Protein AF-A0A497NVY1-F1 (afdb_monomer)

Mean predicted aligned error: 3.34 Å

Secondary structure (DSSP, 8-state):
--SSTTSS----TT-HHHHHHHHHHHTT--THHHHHHHHHHHS-HHHHHHHHHHHHHHTT-

Sequence (61 aa):
PEVVGDAGFYVPYNDPKATAEAIRKALKSDKGMKARERIKKYFSIKIRERMIINEILNLFA

Foldseek 3Di:
DDLCPPLADDDDPPDVVSVVVRVVVVVVDPSPVVNVVCCVVPVDPVVVVVVVVVVVVVVVD

pLDDT: mean 96.11, std 3.15, range [77.44, 98.69]

Radius of gyration: 16.96 Å; Cα contacts (8 Å, |Δi|>4): 23; chains: 1; bounding box: 30×22×48 Å

Solvent-accessible surface area (backbone atoms only — not comparable to full-atom values): 3812 Å² total; per-residue (Å²): 133,72,88,55,70,94,36,60,80,88,62,68,86,96,37,70,67,56,44,54,51,49,51,60,51,53,78,75,51,77,40,65,61,54,35,55,53,47,43,60,73,77,63,34,65,71,59,52,50,52,52,52,52,51,54,57,51,61,76,77,108

Structure (mmCIF, N/CA/C/O backbone):
data_AF-A0A497NVY1-F1
#
_entry.id   AF-A0A497NVY1-F1
#
loop_
_atom_site.group_PDB
_atom_site.id
_atom_site.type_symbol
_atom_site.label_atom_id
_atom_site.label_alt_id
_atom_site.label_comp_id
_atom_site.label_asym_id
_atom_site.label_entity_id
_atom_site.label_seq_id
_atom_site.pdbx_PDB_ins_code
_atom_site.Cartn_x
_atom_site.Cartn_y
_atom_site.Cartn_z
_atom_site.occupancy
_atom_site.B_iso_or_equiv
_atom_site.auth_seq_id
_atom_site.auth_comp_id
_atom_site.auth_asym_id
_atom_site.auth_atom_id
_atom_site.pdbx_PDB_model_num
ATOM 1 N N . PRO A 1 1 ? -0.332 -5.086 -10.025 1.00 86.62 1 PRO A N 1
ATOM 2 C CA . PRO A 1 1 ? -0.885 -5.203 -8.652 1.00 86.62 1 PRO A CA 1
ATOM 3 C C . PRO A 1 1 ? -1.266 -3.806 -8.156 1.00 86.62 1 PRO A C 1
ATOM 5 O O . PRO A 1 1 ? -0.596 -2.853 -8.539 1.00 86.62 1 PRO A O 1
ATOM 8 N N . GLU A 1 2 ? -2.319 -3.675 -7.348 1.00 93.81 2 GLU A N 1
ATOM 9 C CA . GLU A 1 2 ? -2.669 -2.393 -6.714 1.00 93.81 2 GLU A CA 1
ATOM 10 C C . GLU A 1 2 ? -1.682 -2.108 -5.548 1.00 93.81 2 GLU A C 1
ATOM 12 O O . GLU A 1 2 ? -1.166 -3.050 -4.929 1.00 93.81 2 GLU A O 1
ATOM 17 N N . VAL A 1 3 ? -1.339 -0.835 -5.302 1.00 94.19 3 VAL A N 1
ATOM 18 C CA . VAL A 1 3 ? -0.298 -0.416 -4.343 1.00 94.19 3 VAL A CA 1
ATOM 19 C C . VAL A 1 3 ? -0.636 -0.801 -2.899 1.00 94.19 3 VAL A C 1
ATOM 21 O O . VAL A 1 3 ? 0.141 -1.515 -2.261 1.00 94.19 3 VAL A O 1
ATOM 24 N N . VAL A 1 4 ? -1.783 -0.352 -2.390 1.00 95.12 4 VAL A N 1
ATOM 25 C CA . VAL A 1 4 ? -2.223 -0.526 -1.000 1.00 95.12 4 VAL A CA 1
ATOM 26 C C . VAL A 1 4 ? -2.580 -1.986 -0.693 1.00 95.12 4 VAL A C 1
ATOM 28 O O . VAL A 1 4 ? -2.167 -2.530 0.333 1.00 95.12 4 VAL A O 1
ATOM 31 N N . GLY A 1 5 ? -3.313 -2.644 -1.586 1.00 94.62 5 GLY A N 1
ATOM 32 C CA . GLY A 1 5 ? -3.787 -4.016 -1.485 1.00 94.62 5 GLY A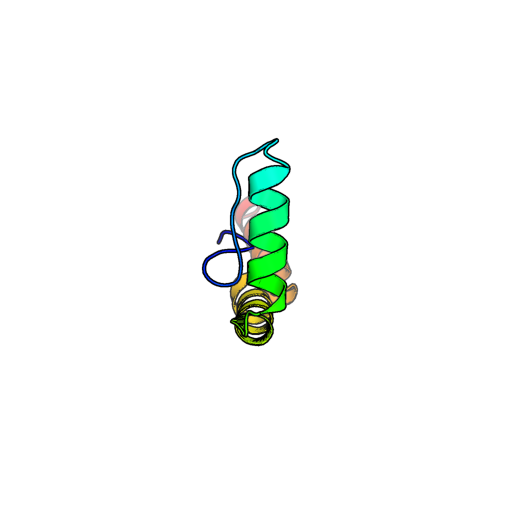 CA 1
ATOM 33 C C . GLY A 1 5 ? -4.403 -4.318 -0.124 1.00 94.62 5 GLY A C 1
ATOM 34 O O . GLY A 1 5 ? -5.262 -3.601 0.375 1.00 94.62 5 GLY A O 1
ATOM 35 N N . ASP A 1 6 ? -3.917 -5.385 0.493 1.00 94.00 6 ASP A N 1
ATOM 36 C CA . ASP A 1 6 ? -4.290 -5.866 1.821 1.00 94.00 6 ASP A CA 1
ATOM 37 C C . ASP A 1 6 ? -3.370 -5.340 2.943 1.00 94.00 6 ASP A C 1
ATOM 39 O O . ASP A 1 6 ? -3.386 -5.859 4.067 1.00 94.00 6 ASP A O 1
ATOM 43 N N . ALA A 1 7 ? -2.530 -4.350 2.630 1.00 96.44 7 ALA A N 1
ATOM 44 C CA . ALA A 1 7 ? -1.520 -3.788 3.520 1.00 96.44 7 ALA A CA 1
ATOM 45 C C . ALA A 1 7 ? -1.854 -2.368 4.012 1.00 96.44 7 ALA A C 1
ATOM 47 O O . ALA A 1 7 ? -1.086 -1.800 4.786 1.00 96.44 7 ALA A O 1
ATOM 48 N N . GLY A 1 8 ? -3.004 -1.807 3.627 1.00 96.00 8 GLY A N 1
ATOM 49 C CA . GLY A 1 8 ? -3.468 -0.511 4.123 1.00 96.00 8 GLY A CA 1
ATOM 50 C C . GLY A 1 8 ? -4.987 -0.410 4.219 1.00 96.00 8 GLY A C 1
ATOM 51 O O . GLY A 1 8 ? -5.666 -1.397 4.505 1.00 96.00 8 GLY A O 1
ATOM 52 N N . PHE A 1 9 ? -5.503 0.806 4.054 1.00 97.12 9 PHE A N 1
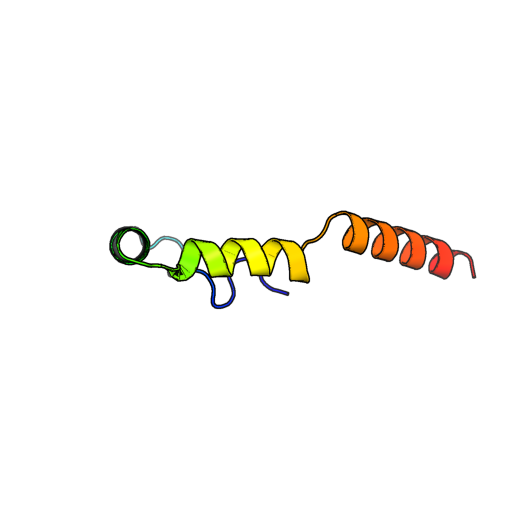ATOM 53 C CA . PHE A 1 9 ? -6.914 1.134 4.226 1.00 97.12 9 PHE A CA 1
ATOM 54 C C . PHE A 1 9 ? -7.376 1.977 3.043 1.00 97.12 9 PHE A C 1
ATOM 56 O O . PHE A 1 9 ? -6.728 2.966 2.708 1.00 97.12 9 PHE A O 1
ATOM 63 N N . TYR A 1 10 ? -8.499 1.597 2.444 1.00 96.88 10 TYR A N 1
ATOM 64 C CA . TYR A 1 10 ? -9.171 2.413 1.441 1.00 96.88 10 TYR A CA 1
ATOM 65 C C . TYR A 1 10 ? -10.277 3.221 2.086 1.00 96.88 10 TYR A C 1
ATOM 67 O O . TYR A 1 10 ? -10.913 2.777 3.045 1.00 96.88 10 TYR A O 1
ATOM 75 N N . VAL A 1 11 ? -10.517 4.391 1.515 1.00 98.00 11 VAL A N 1
ATOM 76 C CA . VAL A 1 11 ? -11.610 5.281 1.882 1.00 98.00 11 VAL A CA 1
ATOM 77 C C . VAL A 1 11 ? -12.280 5.787 0.607 1.00 98.00 11 VAL A C 1
ATOM 79 O O . VAL A 1 11 ? -11.611 5.862 -0.430 1.00 98.00 11 VAL A O 1
ATOM 82 N N . PRO A 1 12 ? -13.582 6.115 0.649 1.00 98.31 12 PRO A N 1
ATOM 83 C CA . PRO A 1 12 ? -14.246 6.767 -0.467 1.00 98.31 12 PRO A CA 1
ATOM 84 C C . PRO A 1 12 ? -13.539 8.065 -0.857 1.00 98.31 12 PRO A C 1
ATOM 86 O O . PRO A 1 12 ? -12.979 8.776 -0.019 1.00 98.31 12 PRO A O 1
ATOM 89 N N . TYR A 1 13 ? -13.581 8.380 -2.148 1.00 97.62 13 TYR A N 1
ATOM 90 C CA . TYR A 1 13 ? -13.054 9.641 -2.647 1.00 97.62 13 TYR A CA 1
ATOM 91 C C . TYR A 1 13 ? -13.818 10.824 -2.037 1.00 97.62 13 TYR A C 1
ATOM 93 O O . TYR A 1 13 ? -15.042 10.790 -1.941 1.00 97.62 13 TYR A O 1
ATOM 101 N N . ASN A 1 14 ? -13.087 11.876 -1.662 1.00 97.62 14 ASN A N 1
ATOM 102 C CA . ASN A 1 14 ? -13.633 13.109 -1.089 1.00 97.62 14 ASN A CA 1
ATOM 103 C C . ASN A 1 14 ? -14.493 12.908 0.179 1.00 97.62 14 ASN A C 1
ATOM 105 O O . ASN A 1 14 ? -15.443 13.654 0.411 1.00 97.62 14 ASN A O 1
ATOM 109 N N . ASP A 1 15 ? -14.148 11.924 1.017 1.00 98.56 15 ASP A N 1
ATOM 110 C CA . ASP A 1 15 ? -14.746 11.745 2.344 1.00 98.56 15 ASP A CA 1
ATOM 111 C C . ASP A 1 15 ? -13.715 12.009 3.462 1.00 98.56 15 ASP A C 1
ATOM 113 O O . ASP A 1 15 ? -12.966 11.109 3.877 1.00 98.56 15 ASP A O 1
ATOM 117 N N . PRO A 1 16 ? -13.657 13.248 3.989 1.00 98.44 16 PRO A N 1
ATOM 118 C CA . PRO A 1 16 ? -12.749 13.597 5.077 1.00 98.44 16 PRO A CA 1
ATOM 119 C C . PRO A 1 16 ? -13.020 12.825 6.374 1.00 98.44 16 PRO A C 1
ATOM 121 O O . PRO A 1 16 ? -12.081 12.542 7.120 1.00 98.44 16 PRO A O 1
ATOM 124 N N . LYS A 1 17 ? -14.280 12.458 6.652 1.00 98.69 17 LYS A N 1
ATOM 125 C CA . LYS A 1 17 ? -14.645 11.745 7.885 1.00 98.69 17 LYS A CA 1
ATOM 126 C C . LYS A 1 17 ? -14.144 10.305 7.829 1.00 98.69 17 LYS A C 1
ATOM 128 O O . LYS A 1 17 ? -13.443 9.875 8.745 1.00 98.69 17 LYS A O 1
ATOM 133 N N . ALA A 1 18 ? -14.398 9.601 6.724 1.00 98.62 18 ALA A N 1
ATOM 134 C CA . ALA A 1 18 ? -13.855 8.261 6.505 1.00 98.62 18 ALA A CA 1
ATOM 135 C C . ALA A 1 18 ? -12.316 8.264 6.509 1.00 98.62 18 ALA A C 1
ATOM 137 O O . ALA A 1 18 ? -11.694 7.367 7.083 1.00 98.62 18 ALA A O 1
ATOM 138 N N . THR A 1 19 ? -11.696 9.303 5.937 1.00 98.44 19 THR A N 1
ATOM 139 C CA . THR A 1 19 ? -10.236 9.486 5.956 1.00 98.44 19 THR A CA 1
ATOM 140 C C . THR A 1 19 ? -9.699 9.607 7.384 1.00 98.44 19 THR A C 1
ATOM 142 O O . THR A 1 19 ? -8.771 8.883 7.754 1.00 98.44 19 THR A O 1
ATOM 145 N N . ALA A 1 20 ? -10.304 10.455 8.222 1.00 98.69 20 ALA A N 1
ATOM 146 C CA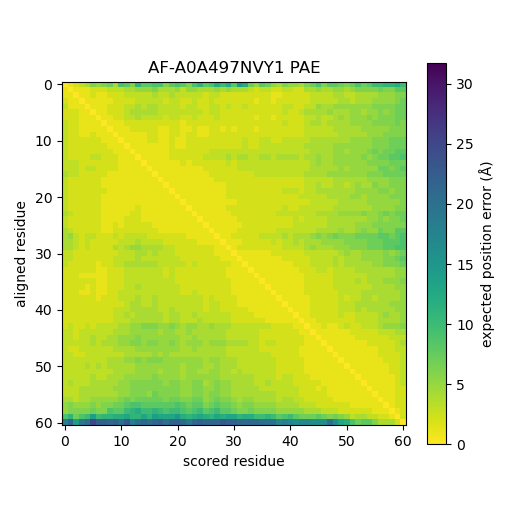 . ALA A 1 20 ? -9.906 10.610 9.622 1.00 98.69 20 ALA A CA 1
ATOM 147 C C . ALA A 1 20 ? -10.043 9.294 10.411 1.00 98.69 20 ALA A C 1
ATOM 149 O O . ALA A 1 20 ? -9.153 8.919 11.184 1.00 98.69 20 ALA A O 1
ATOM 150 N N . GLU A 1 21 ? -11.121 8.541 10.183 1.00 98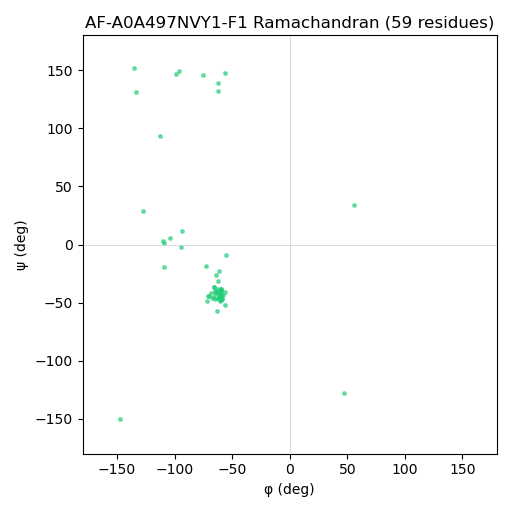.62 21 GLU A N 1
ATOM 151 C CA . GLU A 1 21 ? -11.312 7.231 10.805 1.00 98.62 21 GLU A CA 1
ATOM 152 C C . GLU A 1 21 ? -10.269 6.201 10.360 1.00 98.62 21 GLU A C 1
ATOM 154 O O . GLU A 1 21 ? -9.761 5.443 11.195 1.00 98.62 21 GLU A O 1
ATOM 159 N N . ALA A 1 22 ? -9.932 6.166 9.069 1.00 98.31 22 ALA A N 1
ATOM 160 C CA . ALA A 1 22 ? -8.911 5.274 8.533 1.00 98.31 22 ALA A CA 1
ATOM 161 C C . ALA A 1 22 ? -7.521 5.601 9.093 1.00 98.31 22 ALA A C 1
ATOM 163 O O . ALA A 1 22 ? -6.806 4.678 9.484 1.00 98.31 22 ALA A O 1
ATOM 164 N N . ILE A 1 23 ? -7.170 6.885 9.236 1.00 98.25 23 ILE A N 1
ATOM 165 C CA . ILE A 1 23 ? -5.928 7.317 9.900 1.00 98.25 23 ILE A CA 1
ATOM 166 C C . ILE A 1 23 ? -5.895 6.811 11.346 1.00 98.25 23 ILE A C 1
ATOM 168 O O . ILE A 1 23 ? -4.911 6.203 11.768 1.00 98.25 23 ILE A O 1
ATOM 172 N N . ARG A 1 24 ? -6.991 6.974 12.100 1.00 98.38 24 ARG A N 1
ATOM 173 C CA . ARG A 1 24 ? -7.082 6.478 13.483 1.00 98.38 24 ARG A CA 1
ATOM 174 C C . ARG A 1 24 ? -6.888 4.959 13.571 1.00 98.38 24 ARG A C 1
ATOM 176 O O . ARG A 1 24 ? -6.252 4.484 14.511 1.00 98.38 24 ARG A O 1
ATOM 183 N N . LYS A 1 25 ? -7.424 4.195 12.611 1.00 97.69 25 LYS A N 1
ATOM 184 C CA . LYS A 1 25 ? -7.206 2.739 12.508 1.00 97.69 25 LYS A CA 1
ATOM 185 C C . LYS A 1 25 ? -5.753 2.417 12.143 1.00 97.69 25 LYS A C 1
ATOM 187 O O . LYS A 1 25 ? -5.174 1.510 12.734 1.00 97.69 25 LYS A O 1
ATOM 192 N N . ALA A 1 26 ? -5.156 3.167 11.219 1.00 97.31 26 ALA A N 1
ATOM 193 C CA . ALA A 1 26 ? -3.778 2.973 10.777 1.00 97.31 26 ALA A CA 1
ATOM 194 C C . ALA A 1 26 ? -2.759 3.209 11.900 1.00 97.31 26 ALA A C 1
ATOM 196 O O . ALA A 1 26 ? -1.837 2.413 12.046 1.00 97.31 26 ALA A O 1
ATOM 197 N N . LEU A 1 27 ? -2.968 4.222 12.749 1.00 97.81 27 LEU A N 1
ATOM 198 C CA . LEU A 1 27 ? -2.109 4.496 13.910 1.00 97.81 27 LEU A CA 1
ATOM 199 C C . LEU A 1 27 ? -2.067 3.348 14.933 1.00 97.81 27 LEU A C 1
ATOM 201 O O . LEU A 1 27 ? -1.118 3.251 15.702 1.00 97.81 27 LEU A O 1
ATOM 205 N N . LYS A 1 28 ? -3.085 2.479 14.946 1.00 97.25 28 LYS A N 1
ATOM 206 C CA . LYS A 1 28 ? -3.184 1.311 15.838 1.00 97.25 28 LYS A CA 1
ATOM 207 C C . LYS A 1 28 ? -2.876 -0.015 15.134 1.00 97.25 28 LYS A C 1
ATOM 209 O O . LYS A 1 28 ? -3.083 -1.075 15.712 1.00 97.25 28 LYS A O 1
ATOM 214 N N . SER A 1 29 ? -2.459 0.034 13.873 1.00 96.50 29 SER A N 1
ATOM 215 C CA . SER A 1 29 ? -2.292 -1.133 13.011 1.00 96.50 29 SER A CA 1
ATOM 216 C C . SER A 1 29 ? -0.830 -1.578 12.953 1.00 96.50 29 SER A C 1
ATOM 218 O O . SER A 1 29 ? 0.082 -0.761 12.906 1.00 96.50 29 SER A O 1
ATOM 220 N N . ASP A 1 30 ? -0.609 -2.883 12.833 1.00 95.69 30 ASP A N 1
ATOM 221 C CA . ASP A 1 30 ? 0.698 -3.539 12.671 1.00 95.69 30 ASP A CA 1
ATOM 222 C C . ASP A 1 30 ? 1.082 -3.795 11.195 1.00 95.69 30 ASP A C 1
ATOM 224 O O . ASP A 1 30 ? 2.189 -4.237 10.882 1.00 95.69 30 ASP A O 1
ATOM 228 N N . LYS A 1 31 ? 0.192 -3.450 10.254 1.00 96.44 31 LYS A N 1
ATOM 229 C CA . LYS A 1 31 ? 0.365 -3.632 8.797 1.00 96.44 31 LYS A CA 1
ATOM 230 C C . LYS A 1 31 ? 1.619 -2.997 8.174 1.00 96.44 31 LYS A C 1
ATOM 232 O O . LYS A 1 31 ? 1.911 -3.277 7.012 1.00 96.44 31 LYS A O 1
ATOM 237 N N . GLY A 1 32 ? 2.388 -2.183 8.900 1.00 95.69 32 GLY A N 1
ATOM 238 C CA . GLY A 1 32 ? 3.597 -1.533 8.381 1.00 95.69 32 GLY A CA 1
ATOM 239 C C . GLY A 1 32 ? 4.637 -2.514 7.824 1.00 95.69 32 GLY A C 1
ATOM 240 O O . GLY A 1 32 ? 5.207 -2.267 6.760 1.00 95.69 32 GLY A O 1
ATOM 241 N N . MET A 1 33 ? 4.853 -3.657 8.486 1.00 96.25 33 MET A N 1
ATOM 242 C CA . MET A 1 33 ? 5.765 -4.694 7.981 1.00 96.25 33 MET A CA 1
ATOM 243 C C . MET A 1 33 ? 5.237 -5.311 6.680 1.00 96.25 33 MET A C 1
ATOM 245 O O . MET A 1 33 ? 5.965 -5.409 5.692 1.00 96.25 33 MET A O 1
ATOM 249 N N . LYS A 1 34 ? 3.942 -5.639 6.649 1.00 96.38 34 LYS A N 1
ATOM 250 C CA . LYS A 1 34 ? 3.264 -6.188 5.471 1.00 96.38 34 LYS A CA 1
ATOM 251 C C . LYS A 1 34 ? 3.334 -5.237 4.272 1.00 96.38 34 LYS A C 1
ATOM 253 O O . LYS A 1 34 ? 3.583 -5.684 3.155 1.00 96.38 34 LYS A O 1
ATOM 258 N N . ALA A 1 35 ? 3.184 -3.931 4.502 1.00 97.06 35 ALA A N 1
ATOM 259 C CA . ALA A 1 35 ? 3.331 -2.912 3.465 1.00 97.06 35 ALA A CA 1
ATOM 260 C C . ALA A 1 35 ? 4.748 -2.905 2.866 1.00 97.06 35 ALA A C 1
ATOM 262 O O . ALA A 1 35 ? 4.894 -2.917 1.644 1.00 97.06 35 ALA A O 1
ATOM 263 N N . ARG A 1 36 ? 5.797 -2.967 3.700 1.00 96.25 36 ARG A N 1
ATOM 264 C CA . ARG A 1 36 ? 7.194 -3.020 3.222 1.00 96.25 36 ARG A CA 1
ATOM 265 C C . ARG A 1 36 ? 7.467 -4.260 2.375 1.00 96.25 36 ARG A C 1
ATOM 267 O O . ARG A 1 36 ? 8.037 -4.141 1.291 1.00 96.25 36 ARG A O 1
ATOM 274 N N . GLU A 1 37 ? 7.037 -5.431 2.836 1.00 95.88 37 GLU A N 1
ATOM 275 C CA . GLU A 1 37 ? 7.231 -6.684 2.097 1.00 95.88 37 GLU A CA 1
ATOM 276 C C . GLU A 1 37 ?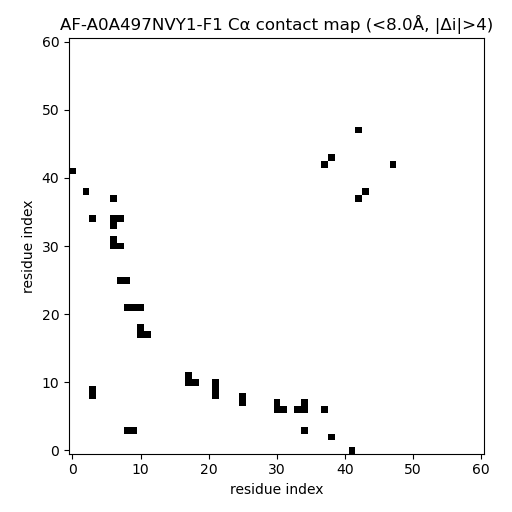 6.449 -6.701 0.778 1.00 95.88 37 GLU A C 1
ATOM 278 O O . GLU A 1 37 ? 6.967 -7.142 -0.250 1.00 95.88 37 GLU A O 1
ATOM 283 N N . ARG A 1 38 ? 5.246 -6.115 0.754 1.00 95.56 38 ARG A N 1
ATOM 284 C CA . ARG A 1 38 ? 4.465 -5.936 -0.476 1.00 95.56 38 ARG A CA 1
ATOM 285 C C . ARG A 1 38 ? 5.211 -5.093 -1.514 1.00 95.56 38 ARG A C 1
ATOM 287 O O . ARG A 1 38 ? 5.283 -5.502 -2.673 1.00 95.56 38 ARG A O 1
ATOM 294 N N . ILE A 1 39 ? 5.779 -3.951 -1.114 1.00 95.38 39 ILE A N 1
ATOM 295 C CA . ILE A 1 39 ? 6.542 -3.078 -2.022 1.00 95.38 39 ILE A CA 1
ATOM 296 C C . ILE A 1 39 ? 7.746 -3.816 -2.607 1.00 95.38 39 ILE A C 1
ATOM 298 O O . ILE A 1 39 ? 7.923 -3.816 -3.825 1.00 95.38 39 ILE A O 1
ATOM 302 N N . LYS A 1 40 ? 8.526 -4.513 -1.774 1.00 94.31 40 LYS A N 1
ATOM 303 C CA . LYS A 1 40 ? 9.669 -5.307 -2.249 1.00 94.31 40 LYS A CA 1
ATOM 304 C C . LYS A 1 40 ? 9.245 -6.393 -3.239 1.00 94.31 40 LYS A C 1
ATOM 306 O O . LYS A 1 40 ? 9.900 -6.569 -4.263 1.00 94.31 40 LYS A O 1
ATOM 311 N N . LYS A 1 41 ? 8.151 -7.103 -2.945 1.00 93.75 41 LYS A N 1
ATOM 312 C CA . LYS A 1 41 ? 7.676 -8.234 -3.752 1.00 93.75 41 LYS A CA 1
ATOM 313 C C . LYS A 1 41 ? 7.106 -7.805 -5.103 1.00 93.75 41 LYS A C 1
ATOM 315 O O . LYS A 1 41 ? 7.391 -8.443 -6.110 1.00 93.75 41 LYS A O 1
ATOM 320 N N . TYR A 1 42 ? 6.286 -6.758 -5.126 1.00 93.75 42 TYR A N 1
ATOM 321 C CA . TYR A 1 42 ? 5.467 -6.425 -6.296 1.00 93.75 42 TYR A CA 1
ATOM 322 C C . TYR A 1 42 ? 5.904 -5.164 -7.042 1.00 93.75 42 TYR A C 1
ATOM 324 O O . TYR A 1 42 ? 5.530 -4.991 -8.199 1.00 93.75 42 TYR A O 1
ATOM 332 N N . PHE A 1 43 ? 6.674 -4.286 -6.401 1.00 94.75 43 PHE A N 1
ATOM 333 C CA . PHE A 1 43 ? 7.035 -2.969 -6.933 1.00 94.75 43 PHE A CA 1
ATOM 334 C C . PHE A 1 43 ? 8.551 -2.735 -6.921 1.00 94.75 43 PHE A C 1
ATOM 336 O O . PHE A 1 43 ? 9.017 -1.601 -6.833 1.00 94.75 43 PHE A O 1
ATOM 343 N N . SER A 1 44 ? 9.333 -3.812 -7.028 1.00 94.75 44 SER A N 1
ATOM 344 C CA . SER A 1 44 ? 10.790 -3.737 -7.151 1.00 94.75 44 SER A CA 1
ATOM 345 C C . SER A 1 44 ? 11.209 -2.995 -8.422 1.00 94.75 44 SER A C 1
ATOM 347 O O . SER A 1 44 ? 10.759 -3.322 -9.523 1.00 94.75 44 SER A O 1
ATOM 349 N N . ILE A 1 45 ? 12.140 -2.047 -8.272 1.00 95.75 45 ILE A N 1
ATOM 350 C CA . ILE A 1 45 ? 12.703 -1.282 -9.393 1.00 95.75 45 ILE A CA 1
ATOM 351 C C . ILE A 1 45 ? 13.388 -2.203 -10.408 1.00 95.75 45 ILE A C 1
ATOM 353 O O . ILE A 1 45 ? 13.183 -2.042 -11.604 1.00 95.75 45 ILE A O 1
ATOM 357 N N . LYS A 1 46 ? 14.100 -3.235 -9.932 1.00 96.00 46 LYS A N 1
ATOM 358 C CA . LYS A 1 46 ? 14.802 -4.201 -10.791 1.00 96.00 46 LYS A CA 1
ATOM 359 C C . LYS A 1 46 ? 13.830 -5.029 -11.631 1.00 96.00 46 LYS A C 1
ATOM 361 O O . LYS A 1 46 ? 14.122 -5.362 -12.774 1.00 96.00 46 LYS A O 1
ATOM 366 N N . ILE A 1 47 ? 12.675 -5.380 -11.055 1.00 93.50 47 ILE A N 1
ATOM 367 C CA . ILE A 1 47 ? 11.622 -6.097 -11.786 1.00 93.50 47 ILE A CA 1
ATOM 368 C C . ILE A 1 47 ? 11.035 -5.173 -12.853 1.00 93.50 47 ILE A C 1
ATOM 370 O O . ILE A 1 47 ? 10.916 -5.582 -14.004 1.00 93.50 47 ILE A O 1
ATOM 374 N N . ARG A 1 48 ? 10.724 -3.921 -12.493 1.00 95.12 48 ARG A N 1
ATOM 375 C CA . ARG A 1 48 ? 10.184 -2.930 -13.432 1.00 95.12 48 ARG A CA 1
ATOM 376 C C . ARG A 1 48 ? 11.134 -2.662 -14.600 1.00 95.12 48 ARG A C 1
ATOM 378 O O . ARG A 1 48 ? 10.687 -2.673 -15.737 1.00 95.12 48 ARG A O 1
ATOM 385 N N . GLU A 1 49 ? 12.417 -2.457 -14.325 1.00 97.50 49 GLU A N 1
ATOM 386 C CA . GLU A 1 49 ? 13.449 -2.248 -15.344 1.00 97.50 49 GLU A CA 1
ATOM 387 C C . GLU A 1 49 ? 13.489 -3.409 -16.342 1.00 97.50 49 GLU A C 1
ATOM 389 O O . GLU A 1 49 ? 13.349 -3.196 -17.544 1.00 97.50 49 GLU A O 1
ATOM 394 N N . ARG A 1 50 ? 13.578 -4.648 -15.839 1.00 96.94 50 ARG A N 1
ATOM 395 C CA . ARG A 1 50 ? 13.576 -5.847 -16.685 1.00 96.94 50 ARG A CA 1
ATOM 396 C C . ARG A 1 50 ? 12.319 -5.941 -17.549 1.00 96.94 50 ARG A C 1
ATOM 398 O O . ARG A 1 50 ? 12.420 -6.273 -18.722 1.00 96.94 50 ARG A O 1
ATOM 405 N N . MET A 1 51 ? 11.147 -5.664 -16.975 1.00 96.19 51 MET A N 1
ATOM 406 C CA . MET A 1 51 ? 9.886 -5.691 -17.720 1.00 96.19 51 MET A CA 1
ATOM 407 C C . MET A 1 51 ? 9.875 -4.665 -18.856 1.00 96.19 51 MET A C 1
ATOM 409 O O . MET A 1 51 ? 9.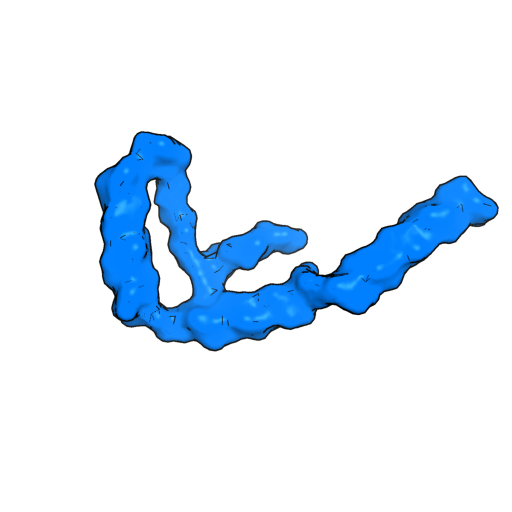469 -5.006 -19.959 1.00 96.19 51 MET A O 1
ATOM 413 N N . ILE A 1 52 ? 10.350 -3.441 -18.605 1.00 97.50 52 ILE A N 1
ATOM 414 C CA . ILE A 1 52 ? 10.406 -2.384 -19.623 1.00 97.50 52 ILE A CA 1
ATOM 415 C C . ILE A 1 52 ? 11.379 -2.759 -20.744 1.00 97.50 52 ILE A C 1
ATOM 417 O O . ILE A 1 52 ? 11.023 -2.644 -21.911 1.00 97.50 52 ILE A O 1
ATOM 421 N N . ILE A 1 53 ? 12.583 -3.234 -20.407 1.00 98.19 53 ILE A N 1
ATOM 422 C CA . ILE A 1 53 ? 13.573 -3.658 -21.408 1.00 98.19 53 ILE A CA 1
ATOM 423 C C . ILE A 1 53 ? 13.006 -4.779 -22.281 1.00 98.19 53 ILE A C 1
ATOM 425 O O . ILE A 1 53 ? 13.111 -4.705 -23.501 1.00 98.19 53 ILE A O 1
ATOM 429 N N . ASN A 1 54 ? 12.377 -5.787 -21.672 1.00 98.06 54 ASN A N 1
ATOM 430 C CA . ASN A 1 54 ? 11.767 -6.886 -22.417 1.00 98.06 54 ASN A CA 1
ATOM 431 C C . ASN A 1 54 ? 10.678 -6.390 -23.374 1.00 98.06 54 ASN A C 1
ATOM 433 O O . ASN A 1 54 ? 10.640 -6.830 -24.516 1.00 98.06 54 ASN A O 1
ATOM 437 N N . GLU A 1 55 ? 9.828 -5.462 -22.930 1.00 98.00 55 GLU A N 1
ATOM 438 C CA . GLU A 1 55 ? 8.783 -4.898 -23.785 1.00 98.00 55 GLU A CA 1
ATOM 439 C C . GLU A 1 55 ? 9.376 -4.138 -24.976 1.00 98.00 55 GLU A C 1
ATOM 441 O O . GLU A 1 55 ? 8.924 -4.309 -2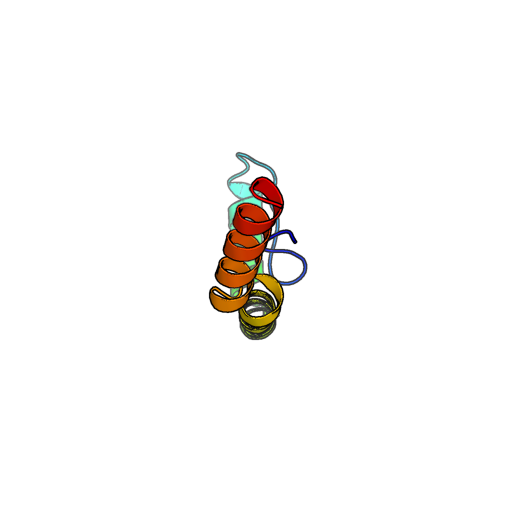6.102 1.00 98.00 55 GLU A O 1
ATOM 446 N N . ILE A 1 56 ? 10.443 -3.362 -24.755 1.00 98.12 56 ILE A N 1
ATOM 447 C CA . ILE A 1 56 ? 11.159 -2.664 -25.830 1.00 98.12 56 ILE A CA 1
ATOM 448 C C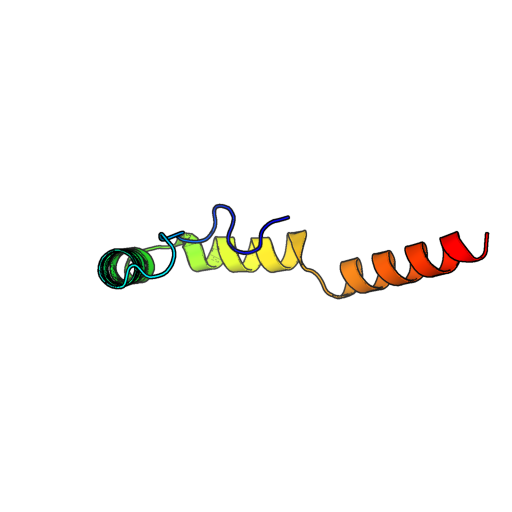 . ILE A 1 56 ? 11.759 -3.664 -26.822 1.00 98.12 56 ILE A C 1
ATOM 450 O O . ILE A 1 56 ? 11.610 -3.481 -28.024 1.00 98.12 56 ILE A O 1
ATOM 454 N N . LEU A 1 57 ? 12.419 -4.724 -26.344 1.00 98.06 57 LEU A N 1
ATOM 455 C CA . LEU A 1 57 ? 13.010 -5.745 -27.215 1.00 98.06 57 LEU A CA 1
ATOM 456 C C . LEU A 1 57 ? 11.948 -6.476 -28.045 1.00 98.06 57 LEU A C 1
ATOM 458 O O . LEU A 1 57 ? 12.177 -6.722 -29.224 1.00 98.06 57 LEU A O 1
ATOM 462 N N . ASN A 1 58 ? 10.781 -6.758 -27.460 1.00 97.69 58 ASN A N 1
ATOM 463 C CA . ASN A 1 58 ? 9.660 -7.387 -28.160 1.00 97.69 58 ASN A CA 1
ATOM 464 C C . ASN A 1 58 ? 9.092 -6.516 -29.290 1.00 97.69 58 ASN A C 1
ATOM 466 O O . ASN A 1 58 ? 8.523 -7.056 -30.228 1.00 97.69 58 ASN A O 1
ATOM 470 N N . LEU A 1 59 ? 9.234 -5.188 -29.226 1.00 96.50 59 LEU A N 1
ATOM 471 C CA . LEU A 1 59 ? 8.815 -4.299 -30.318 1.00 96.50 59 LEU A CA 1
ATOM 472 C C . LEU A 1 59 ? 9.741 -4.373 -31.541 1.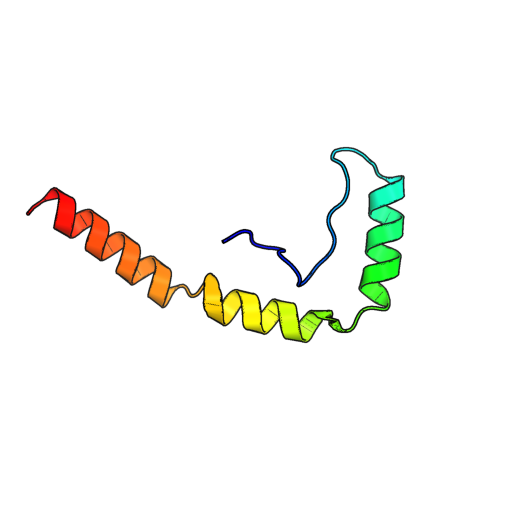00 96.50 59 LEU A C 1
ATOM 474 O O . LEU A 1 59 ? 9.354 -3.928 -32.619 1.00 96.50 59 LEU A O 1
ATOM 478 N N . PHE A 1 60 ? 10.960 -4.888 -31.370 1.00 92.44 60 PHE A N 1
ATOM 479 C CA . PHE A 1 60 ? 11.971 -5.000 -32.424 1.00 92.44 60 PHE A CA 1
ATOM 480 C C . PHE A 1 60 ? 12.239 -6.450 -32.866 1.00 92.44 60 PHE A C 1
ATOM 482 O O . PHE A 1 60 ? 13.136 -6.662 -33.684 1.00 92.44 60 PHE A O 1
ATOM 489 N N . ALA A 1 61 ? 11.503 -7.424 -32.321 1.00 77.44 61 ALA A N 1
ATOM 490 C CA . ALA A 1 61 ? 11.578 -8.848 -32.661 1.00 77.44 61 ALA A CA 1
ATOM 491 C C . ALA A 1 61 ? 10.439 -9.247 -33.609 1.00 77.44 61 ALA A C 1
ATOM 493 O O . ALA A 1 61 ? 10.706 -10.073 -34.511 1.00 77.44 61 ALA A O 1
#